Protein AF-A0A392MD82-F1 (afdb_monomer)

Secondary structure (DSSP, 8-state):
----------------S---PEEEEEE-TTS-EEEEEE---

Radius of gyration: 13.84 Å; Cα contacts (8 Å, |Δi|>4): 29; chains: 1; bounding box: 36×18×33 Å

pLDDT: mean 71.95, std 17.08, range [43.78, 95.19]

Solvent-accessible surface area (backbone atoms only — not comparable to full-atom values): 3092 Å² total; per-residue (Å²): 140,84,88,78,84,82,83,84,83,81,88,77,80,85,61,98,58,99,61,69,62,48,78,47,79,47,76,48,97,88,70,51,75,47,78,45,80,45,75,65,127

Nearest PDB structures (foldseek):
  8yt8-assembly1_B  TM=3.788E-01  e=2.591E+00  Mus musculus
  8a5p-assembly1_X  TM=3.879E-01  e=7.465E+00  Thermochaetoides thermophila
  8gxs-assembly1_DA  TM=4.231E-01  e=8.520E+00  Homo sapiens
  7eg9-assembly1_A  TM=4.233E-01  e=8.520E+00  Homo sapiens

Foldseek 3Di:
DDDDPPPDDDPPPPPPDPWPKDWDWDADPVRDIDIDIDTDD

Structure (mmCIF, N/CA/C/O backbone):
data_AF-A0A392MD82-F1
#
_entry.id   AF-A0A392MD82-F1
#
loop_
_atom_site.group_PDB
_atom_site.id
_atom_site.type_symbol
_atom_site.label_atom_id
_atom_site.label_alt_id
_atom_site.label_comp_id
_atom_site.label_asym_id
_atom_site.label_entity_id
_atom_site.label_seq_id
_atom_site.pdbx_PDB_ins_code
_atom_site.Cartn_x
_atom_site.Cartn_y
_atom_site.Cartn_z
_atom_site.occupancy
_atom_site.B_iso_or_equiv
_atom_site.auth_seq_id
_atom_site.auth_comp_id
_atom_site.auth_asym_id
_atom_site.auth_atom_id
_atom_site.pdbx_PDB_model_num
ATOM 1 N N . MET A 1 1 ? 22.759 12.680 -10.098 1.00 53.84 1 MET A N 1
ATOM 2 C CA . MET A 1 1 ? 22.389 12.952 -8.692 1.00 53.84 1 MET A CA 1
ATOM 3 C C . MET A 1 1 ? 20.871 12.911 -8.603 1.00 53.84 1 MET A C 1
ATOM 5 O O . MET A 1 1 ? 20.232 13.904 -8.905 1.00 53.84 1 MET A O 1
ATOM 9 N N . GLY A 1 2 ? 20.297 11.737 -8.333 1.00 43.78 2 GLY A N 1
ATOM 10 C CA . GLY A 1 2 ? 18.849 11.539 -8.230 1.00 43.78 2 GLY A CA 1
ATOM 11 C C . GLY A 1 2 ? 18.533 11.045 -6.830 1.00 43.78 2 GLY A C 1
ATOM 12 O O . GLY A 1 2 ? 18.609 9.853 -6.561 1.00 43.78 2 GLY A O 1
ATOM 13 N N . SER A 1 3 ? 18.294 11.979 -5.919 1.00 65.44 3 SER A N 1
ATOM 14 C CA . SER A 1 3 ? 17.812 11.687 -4.576 1.00 65.44 3 SER A CA 1
ATOM 15 C C . SER A 1 3 ? 16.334 11.332 -4.656 1.00 65.44 3 SER A C 1
ATOM 17 O O . SER A 1 3 ? 15.558 12.166 -5.101 1.00 65.44 3 SER A O 1
ATOM 19 N N . ASN A 1 4 ? 15.964 10.138 -4.205 1.00 52.09 4 ASN A N 1
ATOM 20 C CA . ASN A 1 4 ? 14.650 9.834 -3.635 1.00 52.09 4 ASN A CA 1
ATOM 21 C C . ASN A 1 4 ? 14.844 8.664 -2.665 1.00 52.09 4 ASN A C 1
ATOM 23 O O . ASN A 1 4 ? 14.418 7.540 -2.910 1.00 52.09 4 ASN A O 1
ATOM 27 N N . SER A 1 5 ? 15.568 8.929 -1.575 1.00 57.06 5 SER A N 1
ATOM 28 C CA . SER A 1 5 ? 15.565 8.025 -0.430 1.00 57.06 5 SER A CA 1
ATOM 29 C C . SER A 1 5 ? 14.229 8.204 0.287 1.00 57.06 5 SER A C 1
ATOM 31 O O . SER A 1 5 ? 14.061 9.133 1.075 1.00 57.06 5 SER A O 1
ATOM 33 N N . VAL A 1 6 ? 13.249 7.359 -0.038 1.00 56.03 6 VAL A N 1
ATOM 34 C CA . VAL A 1 6 ? 12.069 7.144 0.808 1.00 56.03 6 VAL A CA 1
ATOM 35 C C . VAL A 1 6 ? 12.383 5.957 1.714 1.00 56.03 6 VAL A C 1
ATOM 37 O O . VAL A 1 6 ? 11.816 4.877 1.593 1.00 56.03 6 VAL A O 1
ATOM 40 N N . GLU A 1 7 ? 13.326 6.150 2.630 1.00 60.62 7 GLU A N 1
ATOM 41 C CA . GLU A 1 7 ? 13.367 5.352 3.850 1.00 60.62 7 GLU A CA 1
ATOM 42 C C . GLU A 1 7 ? 12.486 6.045 4.887 1.00 60.62 7 GLU A C 1
ATOM 44 O O . GLU A 1 7 ? 12.891 7.002 5.545 1.00 60.62 7 GLU A O 1
ATOM 49 N N . LYS A 1 8 ? 11.251 5.564 5.049 1.00 52.47 8 LYS A N 1
ATOM 50 C CA . LYS A 1 8 ? 10.490 5.833 6.269 1.00 52.47 8 LYS A CA 1
ATOM 51 C C . LYS A 1 8 ? 9.724 4.591 6.698 1.00 52.47 8 LYS A C 1
ATOM 53 O O 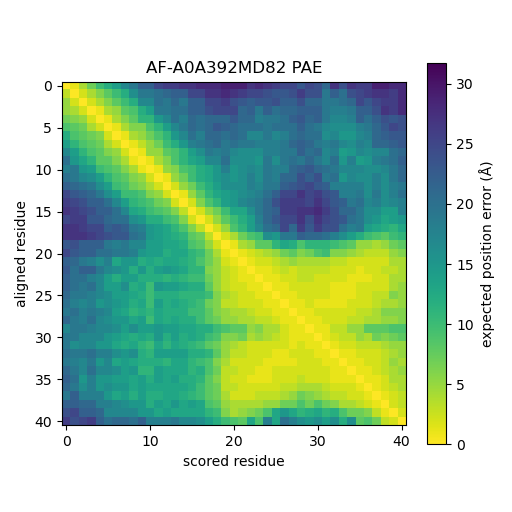. LYS A 1 8 ? 8.590 4.367 6.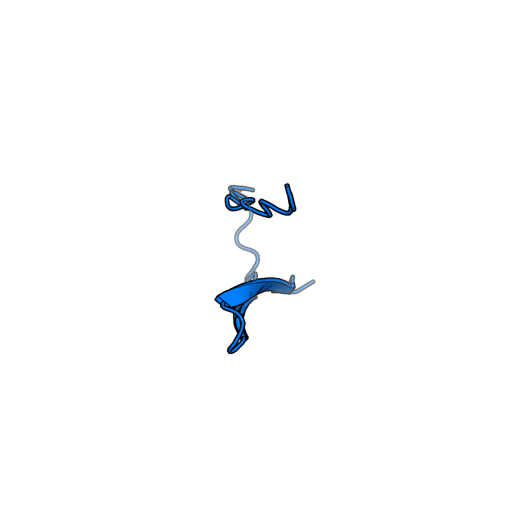293 1.00 52.47 8 LYS A O 1
ATOM 58 N N . ILE A 1 9 ? 10.354 3.81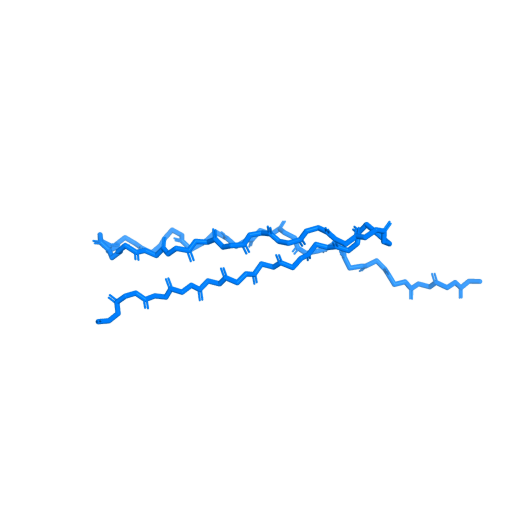3 7.570 1.00 61.34 9 ILE A N 1
ATOM 59 C CA . ILE A 1 9 ? 9.687 2.848 8.445 1.00 61.34 9 ILE A CA 1
ATOM 60 C C . ILE A 1 9 ? 10.232 3.159 9.842 1.00 61.34 9 ILE A C 1
ATOM 62 O O . ILE A 1 9 ? 11.413 2.936 10.092 1.00 61.34 9 ILE A O 1
ATOM 66 N N . PRO A 1 10 ? 9.437 3.800 10.712 1.00 54.72 10 PRO A N 1
ATOM 67 C CA . PRO A 1 10 ? 8.658 2.984 11.639 1.00 54.72 10 PRO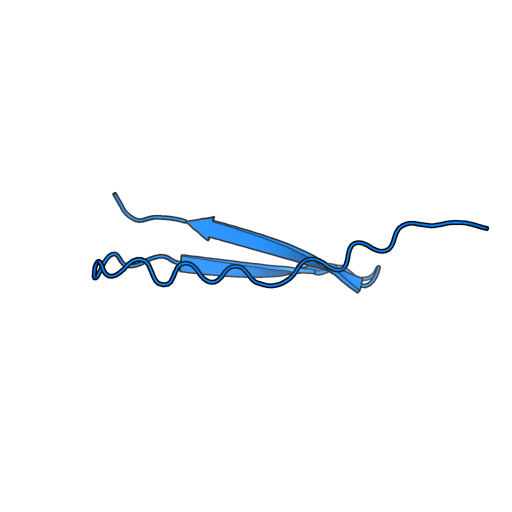 A CA 1
ATOM 68 C C . PRO A 1 10 ? 7.276 3.582 11.924 1.00 54.72 10 PRO A C 1
ATOM 70 O O . PRO A 1 10 ? 7.167 4.695 12.438 1.00 54.72 10 PRO A O 1
ATOM 73 N N . ILE A 1 11 ? 6.213 2.817 11.662 1.00 58.03 11 ILE A N 1
ATOM 74 C CA . ILE A 1 11 ? 4.916 3.104 12.281 1.00 58.03 11 ILE A CA 1
ATOM 75 C C . ILE A 1 11 ? 4.878 2.324 13.591 1.00 58.03 11 ILE A C 1
ATOM 77 O O . ILE A 1 11 ? 4.450 1.177 13.644 1.00 58.03 11 ILE A O 1
ATOM 81 N N . ASN A 1 12 ? 5.415 2.932 14.646 1.00 58.16 12 ASN A N 1
ATOM 82 C CA . ASN A 1 12 ? 5.208 2.450 16.003 1.00 58.16 12 ASN A CA 1
ATOM 83 C C . ASN A 1 12 ? 3.968 3.141 16.580 1.00 58.16 12 ASN A C 1
ATOM 85 O O . ASN A 1 12 ? 4.088 4.069 17.376 1.00 58.16 12 ASN A O 1
ATOM 89 N N . ASN A 1 13 ? 2.781 2.688 16.179 1.00 53.53 13 ASN A N 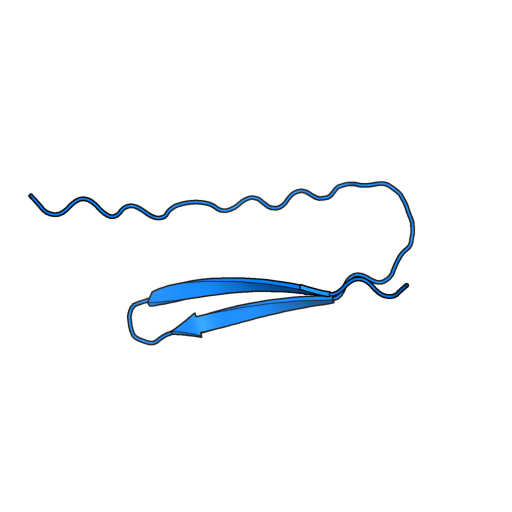1
ATOM 90 C CA . ASN A 1 13 ? 1.555 2.994 16.911 1.00 53.53 13 ASN A CA 1
ATOM 91 C C . ASN A 1 13 ? 1.433 2.011 18.084 1.00 53.53 13 ASN A C 1
ATOM 93 O O . ASN A 1 13 ? 0.547 1.166 18.134 1.00 53.53 13 ASN A O 1
ATOM 97 N N . SER A 1 14 ? 2.345 2.130 19.052 1.00 51.25 14 SER A N 1
ATOM 98 C CA . SER A 1 14 ? 2.113 1.624 20.408 1.00 51.25 14 SER A CA 1
ATOM 99 C C . SER A 1 14 ? 1.106 2.548 21.097 1.00 51.25 14 SER A C 1
ATOM 101 O O . SER A 1 14 ? 1.440 3.262 22.040 1.00 51.25 14 SER A O 1
ATOM 103 N N . THR A 1 15 ? -0.124 2.602 20.592 1.00 49.19 15 THR A N 1
ATOM 104 C CA . THR A 1 15 ? -1.230 3.255 21.289 1.00 49.19 15 THR A CA 1
ATOM 105 C C . THR A 1 15 ? -2.029 2.146 21.944 1.00 49.19 15 THR A C 1
ATOM 107 O O . THR A 1 15 ? -2.683 1.354 21.277 1.00 49.19 15 THR A O 1
ATOM 110 N N . GLY A 1 16 ? -1.863 2.047 23.263 1.00 53.56 16 GLY A N 1
ATO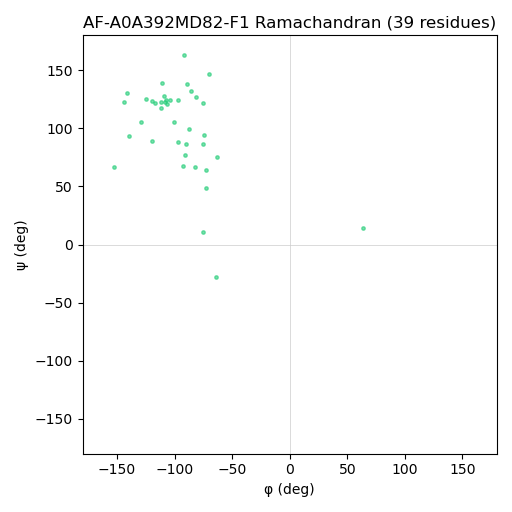M 111 C CA . GLY A 1 16 ? -2.450 1.038 24.137 1.00 53.56 16 GLY A CA 1
ATOM 112 C C . GLY A 1 16 ? -3.974 1.084 24.193 1.00 53.56 16 GLY A C 1
ATOM 113 O O . GLY A 1 16 ? -4.549 1.497 25.194 1.00 53.56 16 GLY A O 1
ATOM 114 N N . SER A 1 17 ? -4.609 0.599 23.139 1.00 52.41 17 SER A N 1
ATOM 115 C CA . SER A 1 17 ? -6.018 0.243 23.082 1.00 52.41 17 SER A CA 1
ATOM 116 C C . SER A 1 17 ? -6.097 -1.025 22.247 1.00 52.41 17 SER A C 1
ATOM 118 O O . SER A 1 17 ? -5.479 -1.122 21.191 1.00 52.41 17 SER A O 1
ATOM 120 N N . SER A 1 18 ? -6.789 -2.037 22.754 1.00 58.41 18 SER A N 1
ATOM 121 C CA . SER A 1 18 ? -6.961 -3.342 22.116 1.00 58.41 18 SER A CA 1
ATOM 122 C C . SER A 1 18 ? -7.922 -3.257 20.915 1.00 58.41 18 SER A C 1
ATOM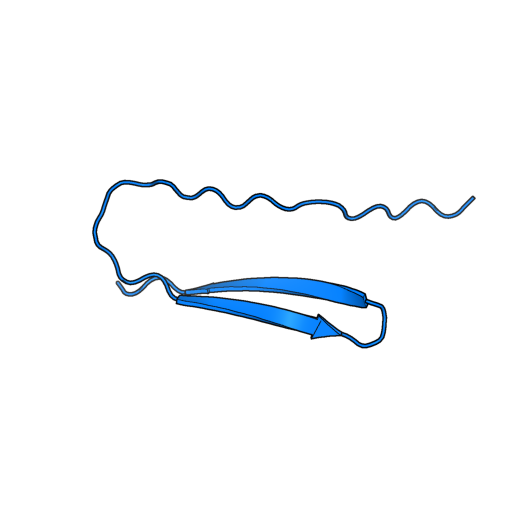 124 O O . SER A 1 18 ? -8.856 -4.051 20.810 1.00 58.41 18 SER A O 1
ATOM 126 N N . GLU A 1 19 ? -7.725 -2.287 20.026 1.00 61.19 19 GLU A N 1
ATOM 127 C CA . GLU A 1 19 ? -8.434 -2.172 18.757 1.00 61.19 19 GLU A CA 1
ATOM 128 C C . GLU A 1 19 ? -7.713 -3.026 17.714 1.00 61.19 19 GLU A C 1
ATOM 130 O O . GLU A 1 19 ? -6.487 -3.047 17.609 1.00 61.19 19 GLU A O 1
ATOM 135 N N . THR A 1 20 ? -8.479 -3.837 16.986 1.00 72.50 20 THR A N 1
ATOM 136 C CA . THR A 1 20 ? -7.921 -4.735 15.971 1.00 72.50 20 THR A CA 1
ATOM 137 C C . THR A 1 20 ? -7.546 -3.910 14.744 1.00 72.50 20 THR A C 1
ATOM 139 O O . THR A 1 20 ? -8.346 -3.780 13.821 1.00 72.50 20 THR A O 1
ATOM 142 N N . THR A 1 21 ? -6.343 -3.341 14.727 1.00 76.88 21 THR A N 1
ATOM 143 C CA . THR A 1 21 ? -5.805 -2.659 13.546 1.00 76.88 21 THR A CA 1
ATOM 144 C C . THR A 1 21 ? -5.214 -3.691 12.582 1.00 76.88 21 THR A C 1
ATOM 146 O O . THR A 1 21 ? -4.384 -4.518 12.965 1.00 76.88 21 THR A O 1
ATOM 149 N N . ILE A 1 22 ? -5.635 -3.658 11.316 1.00 86.31 22 ILE A N 1
ATOM 150 C CA . ILE A 1 22 ? -5.091 -4.513 10.253 1.00 8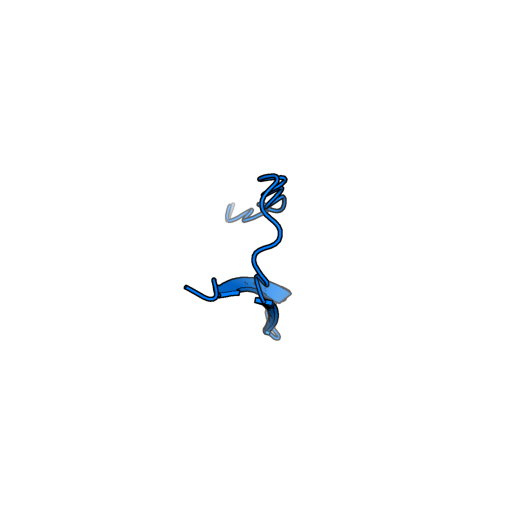6.31 22 ILE A CA 1
ATOM 151 C C . ILE A 1 22 ? -4.031 -3.715 9.488 1.00 86.31 22 ILE A C 1
ATOM 153 O O . ILE A 1 22 ? -4.324 -2.645 8.953 1.00 86.31 22 ILE A O 1
ATOM 157 N N . GLU A 1 23 ? -2.809 -4.248 9.403 1.00 89.31 23 GLU A N 1
ATOM 158 C CA . GLU A 1 23 ? -1.724 -3.675 8.597 1.00 89.31 23 GLU A CA 1
ATOM 159 C C . GLU A 1 23 ? -1.528 -4.478 7.305 1.00 89.31 23 GLU A C 1
ATOM 161 O O . GLU A 1 23 ? -1.287 -5.687 7.333 1.00 89.31 23 GLU A O 1
ATOM 166 N N . ILE A 1 24 ? -1.604 -3.799 6.161 1.00 90.25 24 ILE A N 1
ATOM 167 C CA . ILE A 1 24 ? -1.410 -4.395 4.837 1.00 90.25 24 ILE A CA 1
ATOM 168 C C . ILE A 1 24 ? -0.121 -3.842 4.235 1.00 90.25 24 ILE A C 1
ATOM 170 O O . ILE A 1 24 ? 0.015 -2.630 4.062 1.00 90.25 24 ILE A O 1
ATOM 174 N N . LYS A 1 25 ? 0.813 -4.736 3.885 1.00 92.69 25 LYS A N 1
ATOM 175 C CA . LYS A 1 25 ? 2.082 -4.393 3.227 1.00 92.69 25 LYS A CA 1
ATOM 176 C C . LYS A 1 25 ? 2.071 -4.830 1.772 1.00 92.69 25 LYS A C 1
ATOM 178 O O . LYS A 1 25 ? 1.881 -6.008 1.480 1.00 92.69 25 LYS A O 1
ATOM 183 N N . ILE A 1 26 ? 2.323 -3.887 0.870 1.00 93.69 26 ILE A N 1
ATOM 184 C CA . ILE A 1 26 ? 2.393 -4.129 -0.573 1.00 93.69 26 ILE A CA 1
ATOM 185 C C . ILE A 1 26 ? 3.806 -3.804 -1.036 1.00 93.69 26 ILE A C 1
ATOM 187 O O . ILE A 1 26 ? 4.261 -2.674 -0.868 1.00 93.69 26 ILE A O 1
ATOM 191 N N . LYS A 1 27 ? 4.488 -4.788 -1.631 1.00 94.50 27 LYS A N 1
ATOM 192 C CA . LYS A 1 27 ? 5.796 -4.605 -2.264 1.00 94.50 27 LYS A CA 1
ATOM 193 C C . LYS A 1 27 ? 5.640 -4.650 -3.777 1.00 94.50 27 LYS A C 1
ATOM 195 O O . LYS A 1 27 ? 5.173 -5.650 -4.321 1.00 94.50 27 LYS A O 1
ATOM 200 N N . THR A 1 28 ? 6.034 -3.580 -4.448 1.00 93.81 28 THR A N 1
ATOM 201 C CA . THR A 1 28 ? 6.011 -3.477 -5.909 1.00 93.81 28 THR A CA 1
ATOM 202 C C . THR A 1 28 ? 7.346 -3.927 -6.511 1.00 93.81 28 THR A C 1
ATOM 204 O O . THR A 1 28 ? 8.357 -4.062 -5.818 1.00 93.81 28 THR A O 1
ATOM 207 N N . LEU A 1 29 ? 7.353 -4.221 -7.816 1.00 95.19 29 LEU A N 1
ATOM 208 C CA . LEU A 1 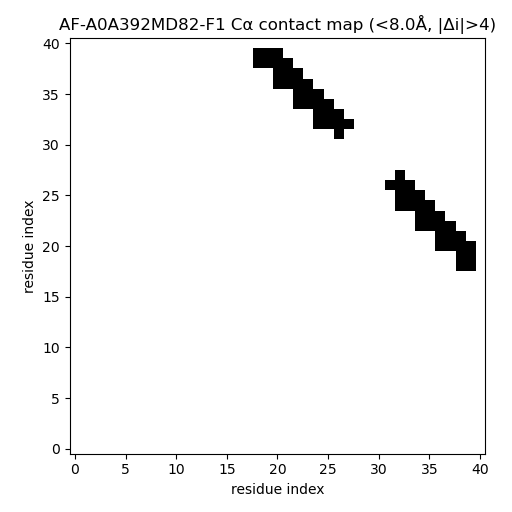29 ? 8.532 -4.737 -8.533 1.00 95.19 29 LEU A CA 1
ATOM 209 C C . LEU A 1 29 ? 9.704 -3.746 -8.565 1.00 95.19 29 LEU A C 1
ATOM 211 O O . LEU A 1 29 ? 10.861 -4.154 -8.578 1.00 95.19 29 LEU A O 1
ATOM 215 N N . ASP A 1 30 ? 9.408 -2.451 -8.513 1.00 94.44 30 ASP A N 1
ATOM 216 C CA . ASP A 1 30 ? 10.384 -1.368 -8.343 1.00 94.44 30 ASP A CA 1
ATOM 217 C C . ASP A 1 30 ? 10.914 -1.250 -6.897 1.00 94.44 30 ASP A C 1
ATOM 219 O O . ASP A 1 30 ? 11.612 -0.299 -6.558 1.00 94.44 30 ASP A O 1
ATOM 223 N N . SER A 1 31 ? 10.617 -2.240 -6.048 1.00 88.50 31 SER A N 1
ATOM 224 C CA . SER A 1 31 ? 11.013 -2.330 -4.641 1.00 88.50 31 SER A CA 1
ATOM 225 C C . SER A 1 31 ? 10.441 -1.241 -3.732 1.00 88.50 31 SER A C 1
ATOM 227 O O . SER A 1 31 ? 10.871 -1.136 -2.581 1.00 88.50 31 SER A O 1
ATOM 229 N N . GLN A 1 32 ? 9.435 -0.487 -4.181 1.00 91.06 32 GLN A N 1
ATOM 230 C CA . GLN A 1 32 ? 8.677 0.379 -3.283 1.00 91.06 32 GLN A CA 1
ATOM 231 C C . GLN A 1 32 ? 7.806 -0.464 -2.339 1.00 91.06 32 GLN A C 1
ATOM 233 O O . GLN A 1 32 ? 7.343 -1.557 -2.678 1.00 91.06 32 GLN A O 1
ATOM 238 N N . THR A 1 33 ? 7.623 0.025 -1.111 1.00 92.25 33 THR A N 1
ATOM 239 C CA . THR A 1 33 ? 6.799 -0.631 -0.090 1.00 92.25 33 THR A CA 1
ATOM 240 C C . THR A 1 33 ? 5.744 0.343 0.406 1.00 92.25 33 THR A C 1
ATOM 242 O O . THR A 1 33 ? 6.075 1.432 0.870 1.00 92.25 33 THR A O 1
ATOM 245 N N . TYR A 1 34 ? 4.483 -0.066 0.329 1.00 90.06 34 TYR A N 1
ATOM 246 C CA . TYR A 1 34 ? 3.341 0.700 0.813 1.00 90.06 34 TYR A CA 1
ATOM 247 C C . TYR A 1 34 ? 2.735 0.008 2.025 1.00 90.06 34 TYR A C 1
ATOM 249 O O . TYR A 1 34 ? 2.585 -1.217 2.035 1.00 90.06 34 TYR A O 1
ATOM 257 N N . THR A 1 35 ? 2.361 0.808 3.019 1.00 89.12 35 THR A N 1
ATOM 258 C CA . THR A 1 35 ? 1.704 0.338 4.237 1.00 89.12 35 THR A CA 1
ATOM 259 C C . THR A 1 35 ? 0.337 0.990 4.347 1.00 89.12 35 THR A C 1
ATOM 261 O O . THR A 1 35 ? 0.235 2.216 4.358 1.00 89.12 35 THR A O 1
ATOM 264 N N . LEU A 1 36 ? -0.705 0.169 4.438 1.00 88.88 36 LEU A N 1
ATOM 265 C CA . LEU A 1 36 ? -2.066 0.608 4.720 1.00 88.88 36 LEU A CA 1
ATOM 266 C C . LEU A 1 36 ? -2.440 0.161 6.132 1.00 88.88 36 LEU A C 1
ATOM 268 O O . LEU A 1 36 ? -2.306 -1.019 6.453 1.00 88.88 36 LEU A O 1
ATOM 272 N N . GLN A 1 37 ? -2.908 1.093 6.957 1.00 85.81 37 GLN A N 1
ATOM 273 C CA . GLN A 1 37 ? -3.452 0.789 8.277 1.00 85.81 37 GLN A CA 1
ATOM 274 C C . GLN A 1 37 ? -4.959 0.979 8.236 1.00 85.81 37 GLN A C 1
ATOM 276 O O . GLN A 1 37 ? -5.443 2.049 7.868 1.00 85.81 37 GLN A O 1
ATOM 281 N N . VAL A 1 38 ? -5.684 -0.082 8.571 1.00 83.56 38 VAL A N 1
ATOM 282 C CA . VAL A 1 38 ? -7.139 -0.067 8.675 1.00 83.56 38 VAL A CA 1
ATOM 283 C C . VAL A 1 38 ? -7.492 -0.241 10.135 1.00 83.56 38 VAL A C 1
ATOM 285 O O . VAL A 1 38 ? -7.176 -1.266 10.742 1.00 83.56 38 VAL A O 1
ATOM 288 N N . ASP A 1 39 ? -8.139 0.777 10.676 1.00 80.50 39 ASP A N 1
ATOM 289 C CA . ASP A 1 39 ? -8.699 0.741 12.012 1.00 80.50 39 ASP A CA 1
ATOM 290 C C . ASP A 1 39 ? -10.134 0.206 11.963 1.00 80.50 39 ASP A C 1
ATOM 292 O O . ASP A 1 39 ? -10.895 0.525 11.041 1.00 80.50 39 ASP A O 1
ATOM 296 N N . LYS A 1 40 ? -10.488 -0.651 12.922 1.00 67.19 40 LYS A N 1
ATOM 297 C CA . LYS A 1 40 ? -11.854 -1.146 13.073 1.00 67.19 40 LYS A CA 1
ATOM 298 C C . LYS A 1 40 ? -12.551 -0.299 14.135 1.00 67.19 40 LYS A C 1
ATOM 300 O O . LYS A 1 40 ? -12.559 -0.691 15.299 1.00 67.19 40 LYS A O 1
ATOM 305 N N . GLN A 1 41 ? -13.152 0.805 13.698 1.00 60.22 41 GLN A N 1
ATOM 306 C CA . GLN A 1 41 ? -14.159 1.512 14.494 1.00 60.22 41 GLN A CA 1
ATOM 307 C C . GLN A 1 41 ? -15.454 0.702 14.622 1.00 60.22 41 GLN A C 1
ATOM 309 O O . GLN A 1 41 ? -15.767 -0.085 13.692 1.00 60.22 41 GLN A O 1
#

Sequence (41 aa):
MGSNSVEKIPINNSTGSSETTIEIKIKTLDSQTYTLQVDKQ

Mean predicted aligned error: 12.24 Å

Organism: NCBI:txid97028